Protein AF-A0A1D6KJ86-F1 (afdb_monomer_lite)

Sequence (73 aa):
MRKCNTPRPANQGSKSDGLRGSKAKMPEGSWKCEQCNNINYPFRTKCNRPQCGAEKPSQTNNVNGSATDQDNQ

Structure (mmCIF, N/CA/C/O backbone):
data_AF-A0A1D6KJ86-F1
#
_entry.id   AF-A0A1D6KJ86-F1
#
loop_
_atom_site.group_PDB
_atom_site.id
_atom_site.type_symbol
_atom_site.label_atom_id
_atom_site.label_alt_id
_atom_site.label_comp_id
_atom_site.label_asym_id
_atom_site.label_entity_id
_atom_site.label_seq_id
_atom_site.pdbx_PDB_ins_code
_atom_site.Cartn_x
_atom_site.Cartn_y
_atom_site.Cartn_z
_atom_site.occupancy
_atom_site.B_iso_or_equiv
_atom_site.auth_seq_id
_atom_site.auth_comp_id
_atom_site.auth_asym_id
_atom_site.auth_atom_id
_atom_site.pdbx_PDB_model_num
ATOM 1 N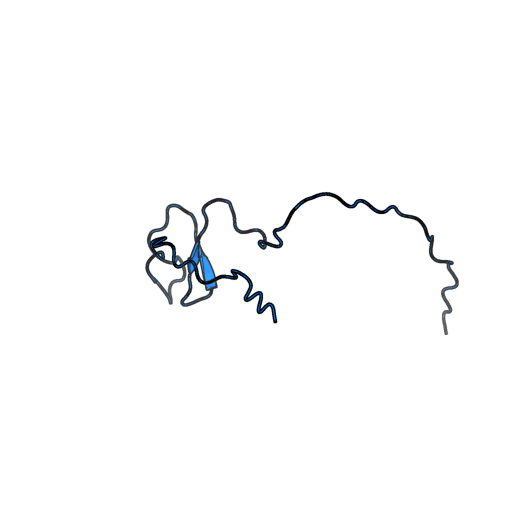 N . MET A 1 1 ? 45.636 1.939 -29.092 1.00 51.28 1 MET A N 1
ATOM 2 C CA . MET A 1 1 ? 44.492 2.871 -29.226 1.00 51.28 1 MET A CA 1
ATOM 3 C C . MET A 1 1 ? 43.527 2.349 -30.290 1.00 51.28 1 MET A C 1
ATOM 5 O O . MET A 1 1 ? 43.932 2.265 -31.442 1.00 51.28 1 MET A O 1
ATOM 9 N N . ARG A 1 2 ? 42.290 1.961 -29.933 1.00 53.41 2 ARG A N 1
ATOM 10 C CA . ARG A 1 2 ? 41.242 1.591 -30.908 1.00 53.41 2 ARG A CA 1
ATOM 11 C C . ARG A 1 2 ? 40.282 2.768 -31.072 1.00 53.41 2 ARG A C 1
ATOM 13 O O . ARG A 1 2 ? 39.553 3.107 -30.150 1.00 53.41 2 ARG A O 1
ATOM 20 N N . LYS A 1 3 ? 40.360 3.411 -32.231 1.00 58.44 3 LYS A N 1
ATOM 21 C CA . LYS A 1 3 ? 39.544 4.553 -32.653 1.00 58.44 3 LYS A CA 1
ATOM 22 C C . LYS A 1 3 ? 38.318 3.987 -33.376 1.00 58.44 3 LYS A C 1
ATOM 24 O O . LYS A 1 3 ? 38.455 3.509 -34.497 1.00 58.44 3 LYS A O 1
ATOM 29 N N . CYS A 1 4 ? 37.156 3.977 -32.720 1.00 62.28 4 CYS A N 1
ATOM 30 C CA . CYS A 1 4 ? 35.881 3.657 -33.367 1.00 62.28 4 CYS A CA 1
ATOM 31 C C . CYS A 1 4 ? 35.405 4.877 -34.167 1.00 62.28 4 CYS A C 1
ATOM 33 O O . CYS A 1 4 ? 34.902 5.833 -33.586 1.00 62.28 4 CYS A O 1
ATOM 35 N N . ASN A 1 5 ? 35.568 4.834 -35.492 1.00 60.81 5 ASN A N 1
ATOM 36 C CA . ASN A 1 5 ? 35.025 5.814 -36.438 1.00 60.81 5 ASN A CA 1
ATOM 37 C C . ASN A 1 5 ? 33.759 5.263 -37.110 1.00 60.81 5 ASN A C 1
ATOM 39 O O . ASN A 1 5 ? 33.768 4.914 -38.287 1.00 60.81 5 ASN A O 1
ATOM 43 N N . THR A 1 6 ? 32.658 5.195 -36.366 1.00 67.38 6 THR A N 1
ATOM 44 C CA . THR A 1 6 ? 31.318 5.001 -36.942 1.00 67.38 6 THR A CA 1
ATOM 45 C C . THR A 1 6 ? 30.535 6.307 -36.824 1.00 67.38 6 THR A C 1
ATOM 47 O O . THR A 1 6 ? 30.321 6.765 -35.698 1.00 67.38 6 THR A O 1
ATOM 50 N N . PRO A 1 7 ? 30.117 6.936 -37.940 1.00 62.19 7 PRO A N 1
ATOM 51 C CA . PRO A 1 7 ? 29.309 8.146 -37.888 1.00 62.19 7 PRO A CA 1
ATOM 52 C C . PRO A 1 7 ? 27.931 7.837 -37.291 1.00 62.19 7 PRO A C 1
ATOM 54 O O . PRO A 1 7 ? 27.296 6.830 -37.599 1.00 62.19 7 PRO A O 1
ATOM 57 N N . ARG A 1 8 ? 27.485 8.717 -36.396 1.00 56.28 8 ARG A N 1
ATOM 58 C CA . ARG A 1 8 ? 26.217 8.625 -35.667 1.00 56.28 8 ARG A CA 1
ATOM 59 C C . ARG A 1 8 ? 25.046 8.877 -36.633 1.00 56.28 8 ARG A C 1
ATOM 61 O O . ARG A 1 8 ? 25.025 9.946 -37.242 1.00 56.28 8 ARG A O 1
ATOM 68 N N . PRO A 1 9 ? 24.068 7.961 -36.778 1.00 56.44 9 PRO A N 1
ATOM 69 C CA . PRO A 1 9 ? 22.898 8.214 -37.610 1.00 56.44 9 PRO A CA 1
ATOM 70 C C . PRO A 1 9 ? 22.035 9.293 -36.947 1.00 56.44 9 PRO A C 1
ATOM 72 O O . PRO A 1 9 ? 21.415 9.079 -35.906 1.00 56.44 9 PRO A O 1
ATOM 75 N N . ALA A 1 10 ? 22.032 10.481 -37.543 1.00 57.97 10 ALA A N 1
ATOM 76 C CA . ALA A 1 10 ? 21.237 11.622 -37.118 1.00 57.97 1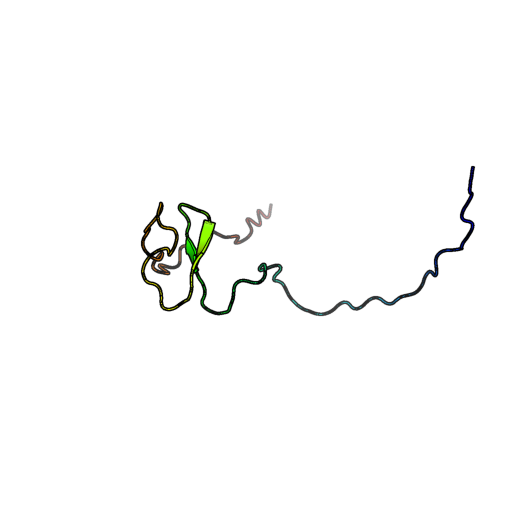0 ALA A CA 1
ATOM 77 C C . ALA A 1 10 ? 19.853 11.594 -37.779 1.00 57.97 10 ALA A C 1
ATOM 79 O O . ALA A 1 10 ? 19.554 12.462 -38.587 1.00 57.97 10 ALA A O 1
ATOM 80 N N . ASN A 1 11 ? 19.015 10.599 -37.468 1.00 64.00 11 ASN A N 1
ATOM 81 C CA . ASN A 1 11 ? 17.560 10.746 -37.577 1.00 64.00 11 ASN A CA 1
ATOM 82 C C . ASN A 1 11 ? 16.818 9.551 -36.958 1.00 64.00 11 ASN A C 1
ATOM 84 O O . ASN A 1 11 ? 16.626 8.530 -37.609 1.00 64.00 11 ASN A O 1
ATOM 88 N N . GLN A 1 12 ? 16.352 9.692 -35.718 1.00 59.75 12 GLN A N 1
ATOM 89 C CA . GLN A 1 12 ? 15.096 9.065 -35.311 1.00 59.75 12 GLN A CA 1
ATOM 90 C C . GLN A 1 12 ? 14.281 10.085 -34.521 1.00 59.75 12 GLN A C 1
ATOM 92 O O . GLN A 1 12 ? 14.364 10.172 -33.302 1.00 59.75 12 GLN A O 1
ATOM 97 N N . GLY A 1 13 ? 13.548 10.895 -35.285 1.00 49.00 13 GLY A N 1
ATOM 98 C CA . GLY A 1 13 ? 12.122 11.124 -35.073 1.00 49.00 13 GLY A CA 1
ATOM 99 C C . GLY A 1 13 ? 1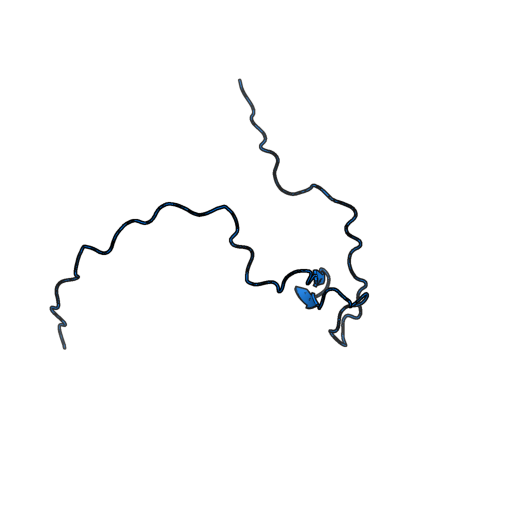1.679 11.590 -33.691 1.00 49.00 13 GLY A C 1
ATOM 100 O O . GLY A 1 13 ? 11.409 10.790 -32.797 1.00 49.00 13 GLY A O 1
ATOM 101 N N . SER A 1 14 ? 11.455 12.897 -33.602 1.00 62.09 14 SER A N 1
ATOM 102 C CA . SER A 1 14 ? 10.491 13.527 -32.708 1.00 62.09 14 SER A CA 1
ATOM 103 C C . SER A 1 14 ? 9.165 12.756 -32.673 1.00 62.09 14 SER A C 1
ATOM 105 O O . SER A 1 14 ? 8.529 12.546 -33.703 1.00 62.09 14 SER A O 1
ATOM 107 N N . LYS A 1 15 ? 8.721 12.396 -31.470 1.00 51.19 15 LYS A N 1
ATOM 108 C CA . LYS A 1 15 ? 7.304 12.210 -31.141 1.00 51.19 15 LYS A CA 1
ATOM 109 C C . LYS A 1 15 ? 7.024 12.925 -29.831 1.00 51.19 15 LYS A C 1
ATOM 111 O O . LYS A 1 15 ? 7.134 12.370 -28.744 1.00 51.19 15 LYS A O 1
ATOM 116 N N . SER A 1 16 ? 6.742 14.209 -29.977 1.00 66.56 16 SER A N 1
ATOM 117 C CA . SER A 1 16 ? 5.857 14.950 -29.095 1.00 66.56 16 SER A CA 1
ATOM 118 C C . SER A 1 16 ? 4.450 14.375 -29.257 1.00 66.56 16 SER A C 1
ATOM 120 O O . SER A 1 16 ? 3.882 14.536 -30.331 1.00 66.56 16 SER A O 1
ATOM 122 N N . ASP A 1 17 ? 3.953 13.644 -28.260 1.00 52.12 17 ASP A N 1
ATOM 123 C CA . ASP A 1 17 ? 2.634 13.857 -27.639 1.00 52.12 17 ASP A CA 1
ATOM 124 C C . ASP A 1 17 ? 2.396 12.783 -26.564 1.00 52.12 17 ASP A C 1
ATOM 126 O O . ASP A 1 17 ? 2.586 11.595 -26.827 1.00 52.12 17 ASP A O 1
ATOM 130 N N . GLY A 1 18 ? 2.017 13.187 -25.346 1.00 48.41 18 GLY A N 1
ATOM 131 C CA . GLY A 1 18 ? 1.640 12.226 -24.306 1.00 48.41 18 GLY A CA 1
ATOM 132 C C . GLY A 1 18 ? 2.012 12.566 -22.862 1.00 48.41 18 GLY A C 1
ATOM 133 O O . GLY A 1 18 ? 2.716 11.797 -22.226 1.00 48.41 18 GLY A O 1
ATOM 134 N N . LEU A 1 19 ? 1.463 13.662 -22.333 1.00 56.31 19 LEU A N 1
ATOM 135 C CA . LEU A 1 19 ? 0.944 13.746 -20.959 1.00 56.31 19 LEU A CA 1
ATOM 136 C C . LEU A 1 19 ? 1.931 13.659 -19.771 1.00 56.31 19 LEU A C 1
ATOM 138 O O . LEU A 1 19 ? 2.586 12.664 -19.481 1.00 56.31 19 LEU A O 1
ATOM 142 N N . ARG A 1 20 ? 1.895 14.734 -18.980 1.00 53.25 20 ARG A N 1
ATOM 143 C CA . ARG A 1 20 ? 2.237 14.813 -17.553 1.00 53.25 20 ARG A CA 1
ATOM 144 C C . ARG A 1 20 ? 2.145 13.460 -16.831 1.00 53.25 20 ARG A C 1
ATOM 146 O O . ARG A 1 20 ? 1.048 12.958 -16.600 1.00 53.25 20 ARG A O 1
ATOM 153 N N . GLY A 1 21 ? 3.269 12.943 -16.346 1.00 52.12 21 GLY A N 1
ATOM 154 C CA . GLY A 1 21 ? 3.217 11.891 -15.338 1.00 52.12 21 GLY A CA 1
ATOM 155 C C . GLY A 1 21 ? 4.389 10.937 -15.357 1.00 52.12 21 GLY A C 1
ATOM 156 O O . GLY A 1 21 ? 4.196 9.741 -15.541 1.00 52.12 21 GLY A O 1
ATOM 157 N N . SER A 1 22 ? 5.579 11.417 -15.000 1.00 52.94 22 SER A N 1
ATOM 158 C CA . SER A 1 22 ? 6.651 10.566 -14.462 1.00 52.94 22 SER A CA 1
ATOM 159 C C . SER A 1 22 ? 6.268 9.988 -13.085 1.00 52.94 22 SER A C 1
ATOM 161 O O . SER A 1 22 ? 7.052 10.020 -12.138 1.00 52.94 22 SER A O 1
ATOM 163 N N . LYS A 1 23 ? 5.040 9.471 -12.936 1.00 57.47 23 LYS A N 1
ATOM 164 C CA . LYS A 1 23 ? 4.625 8.650 -11.803 1.00 57.47 23 LYS A CA 1
ATOM 165 C C . LYS A 1 23 ? 5.263 7.290 -12.020 1.00 57.47 23 LYS A C 1
ATOM 167 O O . LYS A 1 23 ? 4.709 6.423 -12.687 1.00 57.47 23 LYS A O 1
ATOM 172 N N . ALA A 1 24 ? 6.479 7.161 -11.499 1.00 57.25 24 ALA A N 1
ATOM 173 C CA . ALA A 1 24 ? 7.187 5.904 -11.337 1.00 57.25 24 ALA A CA 1
ATOM 174 C C . ALA A 1 24 ? 6.188 4.784 -11.024 1.00 57.25 24 ALA A C 1
ATOM 176 O O . ALA A 1 24 ? 5.545 4.858 -9.985 1.00 57.25 24 ALA A O 1
ATOM 177 N N . LYS A 1 25 ? 6.052 3.841 -11.969 1.00 60.81 25 LYS A N 1
ATOM 178 C CA . LYS A 1 25 ? 5.365 2.533 -11.978 1.00 60.81 25 LYS A CA 1
ATOM 179 C C . LYS A 1 25 ? 4.782 2.047 -10.637 1.00 60.81 25 LYS A C 1
ATOM 181 O O . LYS A 1 25 ? 5.129 0.969 -10.163 1.00 60.81 25 LYS A O 1
ATOM 186 N N . MET A 1 26 ? 3.913 2.825 -10.007 1.00 63.78 26 MET A N 1
ATOM 187 C CA . MET A 1 26 ? 3.182 2.399 -8.829 1.00 63.78 26 MET A CA 1
ATOM 188 C C . MET A 1 26 ? 1.995 1.614 -9.375 1.00 63.78 26 MET A C 1
ATOM 190 O O . MET A 1 26 ? 1.241 2.186 -10.165 1.00 63.78 26 MET A O 1
ATOM 194 N N . PRO A 1 27 ? 1.855 0.319 -9.043 1.00 72.69 27 PRO A N 1
ATOM 195 C CA . PRO A 1 27 ? 0.730 -0.465 -9.528 1.00 72.69 27 PRO A CA 1
ATOM 196 C C . PRO A 1 27 ? -0.568 0.251 -9.163 1.00 72.69 27 PRO A C 1
ATOM 198 O O . PRO A 1 27 ? -0.663 0.824 -8.074 1.00 72.69 27 PRO A O 1
ATOM 201 N N . GLU A 1 28 ? -1.535 0.259 -10.071 1.00 76.88 28 GLU A N 1
ATOM 202 C CA . GLU A 1 28 ? -2.760 1.042 -9.919 1.00 76.88 28 GLU A CA 1
ATOM 203 C C . GLU A 1 28 ? -3.433 0.780 -8.557 1.00 76.88 28 GLU A C 1
ATOM 205 O O . GLU A 1 28 ? -3.530 -0.359 -8.096 1.00 76.88 28 GLU A O 1
ATOM 210 N N . GLY A 1 29 ? -3.802 1.851 -7.848 1.00 82.50 29 GLY A N 1
ATOM 211 C CA . GLY A 1 29 ? -4.367 1.781 -6.493 1.00 82.50 29 GLY A CA 1
ATOM 212 C C . GLY A 1 29 ? -3.373 1.484 -5.356 1.00 82.50 29 GLY A C 1
ATOM 213 O O . GLY A 1 29 ? -3.758 1.525 -4.186 1.00 82.50 29 GLY A O 1
ATOM 214 N N . SER A 1 30 ? -2.101 1.212 -5.648 1.00 87.56 30 SER A N 1
ATOM 215 C CA . SER A 1 30 ? -1.081 1.040 -4.606 1.00 87.56 30 SER A CA 1
ATOM 216 C C . SER A 1 30 ? -0.801 2.355 -3.885 1.00 87.56 30 SER A C 1
ATOM 218 O O . SER A 1 30 ? -0.919 3.438 -4.458 1.00 87.56 30 SER A O 1
ATOM 220 N N . TRP A 1 31 ? -0.412 2.260 -2.616 1.00 88.88 31 TRP A N 1
ATOM 221 C CA . TRP A 1 31 ? -0.094 3.415 -1.784 1.00 88.88 31 TRP A CA 1
ATOM 222 C C . TRP A 1 31 ? 1.341 3.343 -1.273 1.00 88.88 31 TRP A C 1
ATOM 224 O O . TRP A 1 31 ? 1.838 2.283 -0.883 1.00 88.88 31 TRP A O 1
ATOM 234 N N . LYS A 1 32 ? 2.018 4.491 -1.269 1.00 90.50 32 LYS A N 1
ATOM 235 C CA . LYS A 1 32 ? 3.360 4.631 -0.706 1.00 90.50 32 LYS A CA 1
ATOM 236 C C . LYS A 1 32 ? 3.253 4.916 0.788 1.00 90.50 32 LYS A C 1
ATOM 238 O O . LYS A 1 32 ? 2.537 5.821 1.197 1.00 90.50 32 LYS A O 1
ATOM 243 N N . CYS A 1 33 ? 3.973 4.148 1.592 1.00 91.31 33 CYS A N 1
ATOM 244 C CA . CYS A 1 33 ? 4.125 4.418 3.014 1.00 91.31 33 CYS A CA 1
ATOM 245 C C . CYS A 1 33 ? 5.056 5.617 3.230 1.00 91.31 33 CYS A C 1
ATOM 247 O O . CYS A 1 33 ? 6.197 5.576 2.785 1.00 91.31 33 CYS A O 1
ATOM 249 N N . GLU A 1 34 ? 4.609 6.645 3.947 1.00 87.75 34 GLU A N 1
ATOM 250 C CA . GLU A 1 34 ? 5.413 7.854 4.201 1.00 87.75 34 GLU A CA 1
ATOM 251 C C . GLU A 1 34 ? 6.533 7.630 5.224 1.00 87.75 34 GLU A C 1
ATOM 253 O O . GLU A 1 34 ? 7.545 8.319 5.203 1.00 87.75 34 GLU A O 1
ATOM 258 N N . GLN A 1 35 ? 6.401 6.608 6.073 1.00 89.25 35 GLN A N 1
ATOM 259 C CA . GLN A 1 35 ? 7.394 6.290 7.103 1.00 89.25 35 GLN A CA 1
ATOM 260 C C . GLN A 1 35 ? 8.646 5.615 6.529 1.00 89.25 35 GLN A C 1
ATOM 262 O O . GLN A 1 35 ? 9.757 5.833 6.996 1.00 89.25 35 GLN A O 1
ATOM 267 N N . CYS A 1 36 ? 8.478 4.750 5.525 1.00 90.69 36 CYS A N 1
ATOM 268 C CA . CYS A 1 36 ? 9.572 3.914 5.013 1.00 90.69 36 CYS A CA 1
ATOM 269 C C . CYS A 1 36 ? 9.658 3.855 3.485 1.00 90.69 36 CYS A C 1
ATOM 271 O O . CYS A 1 36 ? 10.433 3.061 2.947 1.00 90.69 36 CYS A O 1
ATOM 273 N N . ASN A 1 37 ? 8.839 4.649 2.792 1.00 89.62 37 ASN A N 1
ATOM 274 C CA . ASN A 1 37 ? 8.741 4.735 1.335 1.00 89.62 37 ASN A CA 1
ATOM 275 C C . ASN A 1 37 ? 8.413 3.411 0.618 1.00 89.62 37 ASN A C 1
ATOM 277 O O . ASN A 1 37 ? 8.553 3.316 -0.601 1.00 89.62 37 ASN A O 1
ATOM 281 N N . ASN A 1 38 ? 7.933 2.395 1.346 1.00 92.00 38 ASN A N 1
ATOM 282 C CA . ASN A 1 38 ? 7.518 1.123 0.758 1.00 92.00 38 ASN A CA 1
ATOM 283 C C . ASN A 1 38 ? 6.188 1.266 0.004 1.00 92.00 38 ASN A C 1
ATOM 285 O O . ASN A 1 38 ? 5.237 1.835 0.542 1.00 92.00 38 ASN A O 1
ATOM 289 N N . ILE A 1 39 ? 6.098 0.699 -1.199 1.00 90.94 39 ILE A N 1
ATOM 290 C CA . ILE A 1 39 ? 4.849 0.623 -1.967 1.00 90.94 39 ILE A CA 1
ATOM 291 C C . IL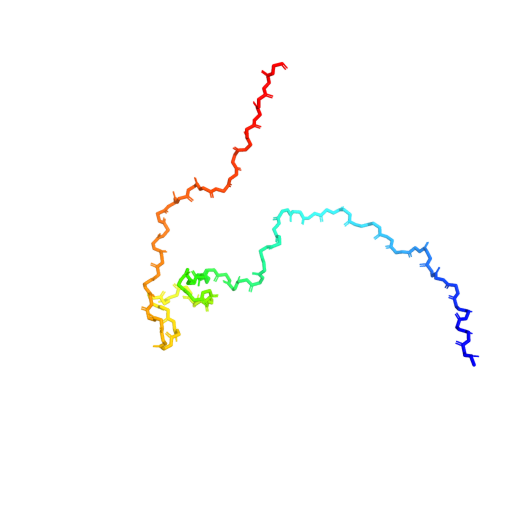E A 1 39 ? 4.043 -0.587 -1.484 1.00 90.94 39 ILE A C 1
ATOM 293 O O . ILE A 1 39 ? 4.540 -1.712 -1.475 1.00 90.94 39 ILE A O 1
ATOM 297 N N . ASN A 1 40 ? 2.802 -0.359 -1.063 1.00 92.06 40 ASN A N 1
ATOM 298 C CA . ASN A 1 40 ? 1.885 -1.384 -0.572 1.00 92.06 40 ASN A CA 1
ATOM 299 C C . ASN A 1 40 ? 0.672 -1.512 -1.502 1.00 92.06 40 ASN A C 1
ATOM 301 O O . ASN A 1 40 ? 0.254 -0.542 -2.131 1.00 92.06 40 ASN A O 1
ATOM 305 N N . TYR A 1 41 ? 0.074 -2.701 -1.544 1.00 91.62 41 TYR A N 1
ATOM 306 C CA . TYR A 1 41 ? -1.106 -2.978 -2.364 1.00 91.62 41 TYR A CA 1
ATOM 307 C C . TYR A 1 41 ? -2.369 -2.222 -1.894 1.00 91.62 41 TYR A C 1
ATOM 309 O O . TYR A 1 41 ? -2.518 -1.982 -0.692 1.00 91.62 41 TYR A O 1
ATOM 317 N N . PRO A 1 42 ? -3.324 -1.914 -2.798 1.00 88.69 42 PRO A N 1
ATOM 318 C CA . PRO A 1 42 ? -4.535 -1.127 -2.508 1.00 88.69 42 PRO A CA 1
ATOM 319 C C . PRO A 1 42 ? -5.361 -1.622 -1.317 1.00 88.69 42 PRO A C 1
ATOM 321 O O . PRO A 1 42 ? -5.880 -0.808 -0.546 1.00 88.69 42 PRO A O 1
ATOM 324 N N . PHE A 1 43 ? -5.460 -2.947 -1.170 1.00 88.38 43 PHE A N 1
ATOM 325 C CA . PHE A 1 43 ? -6.252 -3.632 -0.146 1.00 88.38 43 PHE A CA 1
ATOM 326 C C . PHE A 1 43 ? -5.584 -3.660 1.236 1.00 88.38 43 PHE A C 1
ATOM 328 O O . PHE A 1 43 ? -6.200 -4.065 2.219 1.00 88.38 43 PHE A O 1
ATOM 335 N N . ARG A 1 44 ? -4.310 -3.266 1.336 1.00 90.81 44 ARG A N 1
ATOM 336 C CA . ARG A 1 44 ? -3.607 -3.201 2.618 1.00 90.81 44 ARG A CA 1
ATOM 337 C C . ARG A 1 44 ? -3.996 -1.921 3.345 1.00 90.81 44 ARG A C 1
ATOM 339 O O . ARG A 1 44 ? -3.833 -0.833 2.804 1.00 90.81 44 ARG A O 1
ATOM 346 N N . THR A 1 45 ? -4.434 -2.058 4.591 1.00 91.38 45 THR A N 1
ATOM 347 C CA . THR A 1 45 ? -4.663 -0.938 5.520 1.00 91.38 45 THR A CA 1
ATOM 348 C C . THR A 1 45 ? -3.412 -0.567 6.315 1.00 91.38 45 THR A C 1
ATOM 350 O O . THR A 1 45 ? -3.375 0.493 6.926 1.00 91.38 45 THR A O 1
ATOM 353 N N . LYS A 1 46 ? -2.382 -1.424 6.298 1.00 93.06 46 LYS A N 1
ATOM 354 C CA . LYS A 1 46 ? -1.103 -1.239 6.995 1.00 93.06 46 LYS A CA 1
ATOM 355 C C . LYS A 1 46 ? 0.074 -1.570 6.086 1.00 93.06 46 LYS A C 1
ATOM 357 O O . LYS A 1 46 ? -0.057 -2.361 5.148 1.00 93.06 46 LYS A O 1
ATOM 362 N N . CYS A 1 47 ? 1.226 -0.974 6.360 1.00 94.56 47 CYS A N 1
ATOM 363 C CA . CYS A 1 47 ? 2.437 -1.194 5.594 1.00 94.56 47 CYS A CA 1
ATOM 364 C C . CYS A 1 47 ? 2.921 -2.636 5.782 1.00 94.56 47 CYS A C 1
ATOM 366 O O . CYS A 1 47 ? 3.060 -3.109 6.904 1.00 94.56 47 CYS A O 1
ATOM 368 N N . ASN A 1 48 ? 3.232 -3.316 4.676 1.00 93.56 48 ASN A N 1
ATOM 369 C CA . ASN A 1 48 ? 3.724 -4.696 4.668 1.00 93.56 48 ASN A CA 1
ATOM 370 C C . ASN A 1 48 ? 5.162 -4.836 5.199 1.00 93.56 48 ASN A C 1
ATOM 372 O O . ASN A 1 48 ? 5.678 -5.942 5.330 1.00 93.56 48 ASN A O 1
ATOM 376 N N . ARG A 1 49 ? 5.851 -3.721 5.460 1.00 92.75 49 ARG A N 1
ATOM 377 C CA . ARG A 1 49 ? 7.226 -3.755 5.948 1.00 92.75 49 ARG A CA 1
ATOM 378 C C . ARG A 1 49 ? 7.217 -4.109 7.444 1.00 92.75 49 ARG A C 1
ATOM 380 O O . ARG A 1 49 ? 6.613 -3.360 8.216 1.00 92.75 49 ARG A O 1
ATOM 387 N N . PRO A 1 50 ? 7.905 -5.188 7.870 1.00 90.19 50 PRO A N 1
ATOM 388 C CA . PRO A 1 50 ? 7.810 -5.720 9.235 1.00 90.19 50 PRO A CA 1
ATOM 389 C C . PRO A 1 50 ? 8.318 -4.743 10.301 1.00 90.19 50 PRO A C 1
ATOM 391 O O . PRO A 1 50 ? 7.834 -4.747 11.422 1.00 90.19 50 PRO A O 1
ATOM 394 N N . GLN A 1 51 ? 9.254 -3.865 9.935 1.00 91.44 51 GLN A N 1
ATOM 395 C CA . GLN A 1 51 ? 9.804 -2.831 10.817 1.00 91.44 51 GLN A CA 1
ATOM 396 C C . GLN A 1 51 ? 9.011 -1.511 10.792 1.00 91.44 51 GLN A C 1
ATOM 398 O O . GLN A 1 51 ? 9.443 -0.539 11.398 1.00 91.44 51 GLN A O 1
ATOM 403 N N . CYS A 1 52 ? 7.904 -1.433 10.045 1.00 92.12 52 CYS A N 1
ATOM 404 C CA . CYS A 1 52 ? 7.133 -0.201 9.884 1.00 92.12 52 CYS A CA 1
ATOM 405 C C . CYS A 1 52 ? 5.698 -0.356 10.383 1.00 92.12 52 CYS A C 1
ATOM 407 O O . CYS A 1 52 ? 5.293 0.372 11.278 1.00 92.12 52 CYS A O 1
ATOM 409 N N . GLY A 1 53 ? 4.911 -1.258 9.783 1.00 90.75 53 GLY A N 1
ATOM 410 C CA . GLY A 1 53 ? 3.510 -1.476 10.170 1.00 90.75 53 GLY A CA 1
ATOM 411 C C . GLY A 1 53 ? 2.586 -0.248 10.093 1.00 90.75 53 GLY A C 1
ATOM 412 O O . GLY A 1 53 ? 1.443 -0.345 10.532 1.00 90.75 53 GLY A O 1
ATOM 413 N N . ALA A 1 54 ? 3.053 0.879 9.540 1.00 91.19 54 ALA A N 1
ATOM 414 C CA . ALA A 1 54 ? 2.330 2.147 9.528 1.00 91.19 54 ALA A CA 1
ATOM 415 C C . ALA A 1 54 ? 0.990 2.044 8.798 1.00 91.19 54 ALA A C 1
ATOM 417 O O . ALA A 1 54 ? 0.861 1.300 7.824 1.00 91.19 54 ALA A O 1
ATOM 418 N N . GLU A 1 55 ? 0.004 2.803 9.256 1.00 90.56 55 GLU A N 1
ATOM 419 C CA . GLU A 1 55 ? -1.333 2.806 8.673 1.00 90.56 55 GLU A CA 1
ATOM 420 C C . GLU A 1 55 ? -1.333 3.463 7.288 1.00 90.56 55 GLU A C 1
ATOM 422 O O . GLU A 1 55 ? -0.515 4.334 6.980 1.00 90.56 55 GLU A O 1
ATOM 427 N N . LYS A 1 56 ? -2.237 2.999 6.420 1.00 86.62 56 LYS A N 1
ATOM 428 C CA . LYS A 1 56 ? -2.457 3.5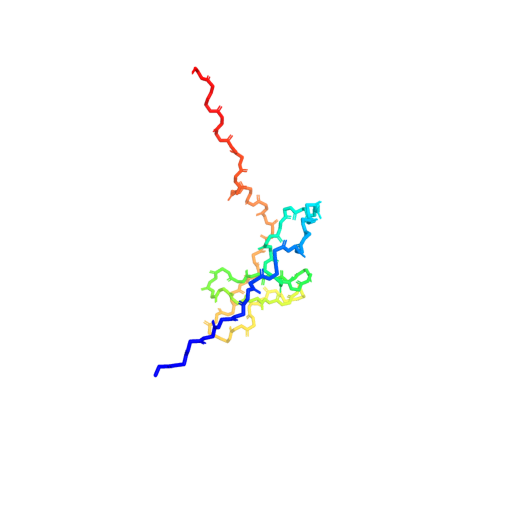99 5.106 1.00 86.62 56 LYS A CA 1
ATOM 429 C C . LYS A 1 56 ? -2.852 5.061 5.329 1.00 86.62 56 LYS A C 1
ATOM 431 O O . LYS A 1 56 ? -3.821 5.287 6.054 1.00 86.62 56 LYS A O 1
ATOM 436 N N . PRO A 1 57 ? -2.170 6.038 4.703 1.00 80.19 57 PRO A N 1
ATOM 437 C CA . PRO A 1 57 ? -2.616 7.415 4.775 1.00 80.19 57 PRO A CA 1
ATOM 438 C C . PRO A 1 57 ? -4.002 7.463 4.135 1.00 80.19 57 PRO A C 1
ATOM 440 O O . PRO A 1 57 ? -4.162 7.204 2.936 1.00 80.19 57 PRO A O 1
ATOM 443 N N . SER A 1 58 ? -5.026 7.708 4.955 1.00 72.69 58 SER A N 1
ATOM 444 C CA . SER A 1 58 ? -6.348 8.066 4.459 1.00 72.69 58 SER A CA 1
ATOM 445 C C . SER A 1 58 ? -6.132 9.219 3.492 1.00 72.69 58 SER A C 1
ATOM 447 O O . SER A 1 58 ? -5.459 10.185 3.848 1.00 72.69 58 SER A O 1
ATOM 449 N N . GLN A 1 59 ? -6.636 9.108 2.262 1.00 60.94 59 GLN A N 1
ATOM 450 C CA . GLN A 1 59 ? -6.607 10.197 1.286 1.00 60.94 59 GLN A CA 1
ATOM 451 C C . GLN A 1 59 ? -7.529 11.338 1.756 1.00 60.94 59 GLN A C 1
ATOM 453 O O . GLN A 1 59 ? -8.501 11.687 1.100 1.00 60.94 59 GLN A O 1
ATOM 458 N N . THR A 1 60 ? -7.252 11.925 2.918 1.00 50.38 60 THR A N 1
ATOM 459 C CA . THR A 1 60 ? -7.638 13.291 3.218 1.00 50.38 60 THR A CA 1
ATOM 460 C C . THR A 1 60 ? -6.773 14.121 2.296 1.00 50.38 60 THR A C 1
ATOM 462 O O . THR A 1 60 ? -5.575 14.257 2.525 1.00 50.38 60 THR A O 1
ATOM 465 N N . ASN A 1 61 ? -7.377 14.549 1.191 1.00 50.81 61 ASN A N 1
ATOM 466 C CA . ASN A 1 61 ? -6.806 15.387 0.148 1.00 50.81 61 ASN A CA 1
ATOM 467 C C . ASN A 1 61 ? -6.021 16.563 0.745 1.00 50.81 61 ASN A C 1
ATOM 469 O O . ASN A 1 61 ? -6.554 17.656 0.909 1.00 50.81 61 ASN A O 1
ATOM 473 N N . ASN A 1 62 ? -4.747 16.359 1.062 1.00 49.31 62 ASN A N 1
ATOM 474 C CA . ASN A 1 62 ? -3.844 17.455 1.336 1.00 49.31 62 ASN A CA 1
ATOM 475 C C . ASN A 1 62 ? -3.306 17.891 -0.025 1.00 49.31 62 ASN A C 1
ATOM 477 O O . ASN A 1 62 ? -2.304 17.387 -0.533 1.00 49.31 62 ASN A O 1
ATOM 481 N N . VAL A 1 63 ? -4.089 18.762 -0.660 1.00 51.22 63 VAL A N 1
ATOM 482 C CA . VAL A 1 63 ? -3.699 19.577 -1.807 1.00 51.22 63 VAL A CA 1
ATOM 483 C C . VAL A 1 63 ? -2.521 20.437 -1.355 1.00 51.22 63 VAL A C 1
ATOM 485 O O . VAL A 1 63 ? -2.689 21.571 -0.942 1.00 51.22 63 VAL A O 1
ATOM 488 N N . ASN A 1 64 ? -1.321 19.874 -1.363 1.00 56.34 64 ASN A N 1
ATOM 489 C CA . ASN A 1 64 ? -0.081 20.605 -1.135 1.00 56.34 64 ASN A CA 1
ATOM 490 C C . ASN A 1 64 ? 0.952 20.130 -2.153 1.00 56.34 64 ASN A C 1
ATOM 492 O O . ASN A 1 64 ? 1.968 19.512 -1.850 1.00 56.34 64 ASN A O 1
ATOM 496 N N . GLY A 1 65 ? 0.613 20.392 -3.412 1.00 55.69 65 GLY A N 1
A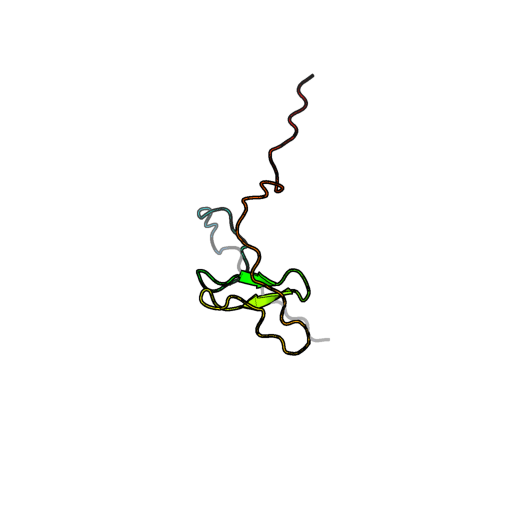TOM 497 C CA . GLY A 1 65 ? 1.440 20.117 -4.571 1.00 55.69 65 GLY A CA 1
ATOM 498 C C . GLY A 1 65 ? 1.043 21.021 -5.727 1.00 55.69 65 GLY A C 1
ATOM 499 O O . GLY A 1 65 ? 0.428 20.558 -6.682 1.00 55.69 65 GLY A O 1
ATOM 500 N N . SER A 1 66 ? 1.437 22.293 -5.617 1.00 50.25 66 SER A N 1
ATOM 501 C CA . SER A 1 66 ? 1.716 23.174 -6.759 1.00 50.25 66 SER A CA 1
ATOM 502 C C . SER A 1 66 ? 0.503 23.784 -7.478 1.00 50.25 66 SER A C 1
ATOM 504 O O . SER A 1 66 ? 0.161 23.387 -8.589 1.00 50.25 66 SER A O 1
ATOM 506 N N . ALA A 1 67 ? -0.076 24.836 -6.896 1.00 46.78 67 ALA A N 1
ATOM 507 C CA . ALA A 1 67 ? -0.725 25.892 -7.672 1.00 46.78 67 ALA A CA 1
ATOM 508 C C . ALA A 1 67 ? 0.191 27.125 -7.628 1.00 46.78 67 ALA A C 1
ATOM 510 O O . ALA A 1 67 ? 0.356 27.758 -6.595 1.00 46.78 67 ALA A O 1
ATOM 511 N N . THR A 1 68 ? 0.870 27.328 -8.752 1.00 53.25 68 THR A N 1
ATOM 512 C CA . THR A 1 68 ? 1.626 28.503 -9.200 1.00 53.25 68 THR A CA 1
ATOM 513 C C . THR A 1 68 ? 1.314 29.814 -8.470 1.00 53.25 68 THR A C 1
ATOM 515 O O . THR A 1 68 ? 0.223 30.357 -8.631 1.00 53.25 68 THR A O 1
ATOM 518 N N . ASP A 1 69 ? 2.308 30.358 -7.769 1.00 49.53 69 ASP A N 1
ATOM 519 C CA . ASP A 1 69 ? 2.370 31.784 -7.451 1.00 49.53 69 ASP A CA 1
ATOM 520 C C . ASP A 1 69 ? 2.684 32.526 -8.764 1.00 49.53 69 ASP A C 1
ATOM 522 O O . ASP A 1 69 ? 3.806 32.490 -9.271 1.00 49.53 69 ASP A O 1
ATOM 526 N N . GLN A 1 70 ? 1.641 33.047 -9.411 1.00 56.44 70 GLN A N 1
ATOM 527 C CA . GLN A 1 70 ? 1.767 34.065 -10.449 1.00 56.44 70 GLN A CA 1
ATOM 528 C C . GLN A 1 70 ? 1.649 35.418 -9.749 1.00 56.44 70 GLN A C 1
ATOM 530 O O . GLN A 1 70 ? 0.553 35.966 -9.645 1.00 56.44 70 GLN A O 1
ATOM 535 N N . ASP A 1 71 ? 2.772 35.933 -9.254 1.00 61.81 71 ASP A N 1
ATOM 536 C CA . ASP A 1 71 ? 2.907 37.354 -8.954 1.00 61.81 71 ASP A CA 1
ATOM 537 C C . ASP A 1 71 ? 2.961 38.120 -10.285 1.00 61.81 71 ASP A C 1
ATOM 539 O O . ASP A 1 71 ? 3.857 37.935 -11.112 1.00 61.81 71 ASP A O 1
ATOM 543 N N . ASN A 1 72 ? 1.912 38.902 -10.527 1.00 64.25 72 ASN A N 1
ATOM 544 C CA . ASN A 1 72 ? 1.768 39.830 -11.637 1.00 64.25 72 ASN A CA 1
ATOM 545 C C . ASN A 1 72 ? 1.890 41.244 -11.062 1.00 64.25 72 ASN A C 1
ATOM 547 O O . ASN A 1 72 ? 0.922 41.726 -10.468 1.00 64.25 72 ASN A O 1
ATOM 551 N N . GLN A 1 73 ? 3.034 41.902 -11.279 1.00 60.34 73 GLN A N 1
ATOM 552 C CA . GLN A 1 73 ? 3.166 43.354 -11.167 1.00 60.34 73 GLN A CA 1
ATOM 553 C C . GLN A 1 73 ? 4.108 43.930 -12.222 1.00 60.34 73 GLN A C 1
ATOM 555 O O . GLN A 1 73 ? 5.218 43.386 -12.411 1.00 60.34 73 GLN A O 1
#

Secondary structure (DSSP, 8-state):
-------------------S-----PPTT-EE-TTT--EE-TT-SB-S-TTT-PBP--------S--------

InterPro domains:
  IPR001876 Zinc finger, RanBP2-type [PF00641] (27-58)
  IPR001876 Zinc finger, RanBP2-type [SM00547] (29-55)
  IPR036443 Zinc finger, RanBP2-type superfamily [SSF90209] (19-59)

Organism: Zea mays (NCBI:txid4577)

pLDDT: mean 70.47, std 16.86, range [46.78, 94.56]

Foldseek 3Di:
DDDDPDDDPPDDDDDDDDDDDPPPPQPPLWAADPVPRDTGHNPDQFDPDPVGRHGGPDPPPPPPPDDDPPDDD

Radius of gyration: 22.15 Å; chains: 1; bounding box: 52×49×49 Å